Protein AF-A0A0F9P9L7-F1 (afdb_monomer)

Organism: NCBI:txid412755

Structure (mmCIF, N/CA/C/O backbone):
data_AF-A0A0F9P9L7-F1
#
_entry.id   AF-A0A0F9P9L7-F1
#
loop_
_atom_site.group_PDB
_atom_site.id
_atom_site.type_symbol
_atom_site.label_atom_id
_atom_site.label_alt_id
_atom_site.label_comp_id
_atom_site.label_asym_id
_atom_site.label_entity_id
_atom_site.label_seq_id
_atom_site.pdbx_PDB_ins_code
_atom_site.Cartn_x
_atom_site.Cartn_y
_atom_site.Cartn_z
_atom_site.occupancy
_atom_site.B_iso_or_equiv
_atom_site.auth_seq_id
_atom_site.auth_comp_id
_atom_site.auth_asym_id
_atom_site.auth_atom_id
_atom_site.pdbx_PDB_model_num
ATOM 1 N N . MET A 1 1 ? 12.500 10.608 -17.050 1.00 41.97 1 MET A N 1
ATOM 2 C CA . MET A 1 1 ? 13.108 10.212 -15.750 1.00 41.97 1 MET A CA 1
ATOM 3 C C . MET A 1 1 ? 12.452 8.922 -15.243 1.00 41.97 1 MET A C 1
ATOM 5 O O . MET A 1 1 ? 11.254 8.917 -15.000 1.00 41.97 1 MET A O 1
ATOM 9 N N . GLY A 1 2 ? 13.193 7.812 -15.144 1.00 36.53 2 GLY A N 1
ATOM 10 C CA . GLY A 1 2 ? 12.626 6.480 -14.869 1.00 36.53 2 GLY A CA 1
ATOM 11 C C . GLY A 1 2 ? 12.150 6.265 -13.424 1.00 36.53 2 GLY A C 1
ATOM 12 O O . GLY A 1 2 ? 12.824 6.625 -12.462 1.00 36.53 2 GLY A O 1
ATOM 13 N N . VAL A 1 3 ? 11.005 5.608 -13.266 1.00 40.16 3 VAL A N 1
ATOM 14 C CA . VAL A 1 3 ? 10.258 5.434 -12.003 1.00 40.16 3 VAL A CA 1
ATOM 15 C C . VAL A 1 3 ? 11.022 4.630 -10.944 1.00 40.16 3 VAL A C 1
ATOM 17 O O . VAL A 1 3 ? 10.900 4.911 -9.747 1.00 40.16 3 VAL A O 1
ATOM 20 N N . LYS A 1 4 ? 11.923 3.732 -11.365 1.00 41.06 4 LYS A N 1
ATOM 21 C CA . LYS A 1 4 ? 12.901 3.087 -10.471 1.00 41.06 4 LYS A CA 1
ATOM 22 C C . LYS A 1 4 ? 13.670 4.116 -9.619 1.00 41.06 4 LYS A C 1
ATOM 24 O O . LYS A 1 4 ? 13.933 3.862 -8.445 1.00 41.06 4 LYS A O 1
ATOM 29 N N . LYS A 1 5 ? 13.975 5.308 -10.161 1.00 42.94 5 LYS A N 1
ATOM 30 C CA . LYS A 1 5 ? 14.715 6.364 -9.448 1.00 42.94 5 LYS A CA 1
ATOM 31 C C . LYS A 1 5 ? 13.853 7.156 -8.459 1.00 42.94 5 LYS A C 1
ATOM 33 O O . LYS A 1 5 ? 14.373 7.463 -7.391 1.00 42.94 5 LYS A O 1
ATOM 38 N N . LEU A 1 6 ? 12.581 7.452 -8.753 1.00 43.22 6 LEU A N 1
ATOM 39 C CA . LEU A 1 6 ? 11.733 8.303 -7.895 1.00 43.22 6 LEU A CA 1
ATOM 40 C C . LEU A 1 6 ? 11.172 7.543 -6.678 1.00 43.22 6 LEU A C 1
ATOM 42 O O . LEU A 1 6 ? 11.353 7.969 -5.542 1.00 43.22 6 LEU A O 1
ATOM 46 N N . PHE A 1 7 ? 10.600 6.353 -6.891 1.00 51.03 7 PHE A N 1
ATOM 47 C CA . PHE A 1 7 ? 10.105 5.499 -5.798 1.00 51.03 7 PHE A CA 1
ATOM 48 C C . PHE A 1 7 ? 11.240 4.814 -5.044 1.00 51.03 7 PHE A C 1
ATOM 50 O O . PHE A 1 7 ? 11.151 4.592 -3.841 1.00 51.03 7 PHE A O 1
ATOM 57 N N . GLY A 1 8 ? 12.339 4.515 -5.740 1.00 52.16 8 GLY A N 1
ATOM 58 C CA . GLY A 1 8 ? 13.579 4.136 -5.086 1.00 52.16 8 GLY A CA 1
ATOM 59 C C . GLY A 1 8 ? 14.126 5.266 -4.216 1.00 52.16 8 GLY A C 1
ATOM 60 O O . GLY A 1 8 ? 14.704 4.968 -3.185 1.00 52.16 8 GLY A O 1
ATOM 61 N N . LYS A 1 9 ? 13.979 6.547 -4.593 1.00 54.28 9 LYS A N 1
ATOM 62 C CA . LYS A 1 9 ? 14.409 7.691 -3.764 1.00 54.28 9 LYS A CA 1
ATOM 63 C C . LYS A 1 9 ? 13.532 7.857 -2.525 1.00 54.28 9 LYS A C 1
ATOM 65 O O . LYS A 1 9 ? 14.094 7.933 -1.445 1.00 54.28 9 LYS A O 1
A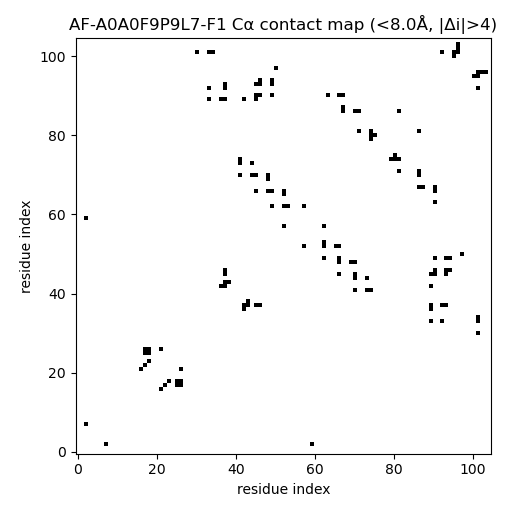TOM 70 N N . LEU A 1 10 ? 12.206 7.835 -2.665 1.00 50.16 10 LEU A N 1
ATOM 71 C CA . LEU A 1 10 ? 11.267 7.929 -1.536 1.00 50.16 10 LEU A CA 1
ATOM 72 C C . LEU A 1 10 ? 11.416 6.759 -0.560 1.00 50.16 10 LEU A C 1
ATOM 74 O O . LEU A 1 10 ? 11.543 6.982 0.634 1.00 50.16 10 LEU A O 1
ATOM 78 N N . TRP A 1 11 ? 11.529 5.524 -1.057 1.00 59.44 11 TRP A N 1
ATOM 79 C CA . TRP A 1 11 ? 11.808 4.366 -0.205 1.00 59.44 11 TRP A CA 1
ATOM 80 C C . TRP A 1 11 ? 13.212 4.408 0.408 1.00 59.44 11 TRP A C 1
ATOM 82 O O . TRP A 1 11 ? 13.374 4.072 1.573 1.00 59.44 11 TRP A O 1
ATOM 92 N N . ARG A 1 12 ? 14.246 4.836 -0.333 1.00 64.50 12 ARG A N 1
ATOM 93 C CA . ARG A 1 12 ? 15.593 5.023 0.239 1.00 64.50 12 ARG A CA 1
ATOM 94 C C . ARG A 1 12 ? 15.599 6.114 1.300 1.00 64.50 12 ARG A C 1
ATOM 96 O O . ARG A 1 12 ? 16.297 5.952 2.288 1.00 64.50 12 ARG A O 1
ATOM 103 N N . PHE A 1 13 ? 14.834 7.182 1.111 1.00 58.28 13 PHE A N 1
ATOM 104 C CA . PHE A 1 13 ? 14.667 8.244 2.091 1.00 58.28 13 PHE A CA 1
ATOM 105 C C . PHE A 1 13 ? 13.932 7.713 3.321 1.00 58.28 13 PHE A C 1
ATOM 107 O O . PHE A 1 13 ? 14.483 7.772 4.407 1.00 58.28 13 PHE A O 1
ATOM 114 N N . PHE A 1 14 ? 12.783 7.057 3.150 1.00 61.81 14 PHE A N 1
ATOM 115 C CA . PHE A 1 14 ? 12.015 6.481 4.253 1.00 61.81 14 PHE A CA 1
ATOM 116 C C . PHE A 1 14 ? 12.787 5.390 4.998 1.00 61.81 14 PHE A C 1
ATOM 118 O O . PHE A 1 14 ? 12.785 5.366 6.216 1.00 61.81 14 PHE A O 1
ATOM 125 N N . LYS A 1 15 ? 13.522 4.521 4.294 1.00 63.59 15 LYS A N 1
ATOM 126 C CA . LYS A 1 15 ? 14.395 3.510 4.905 1.00 63.59 15 LYS A CA 1
ATOM 127 C C . LYS A 1 15 ? 15.581 4.156 5.623 1.00 63.59 15 LYS A C 1
ATOM 129 O O . LYS A 1 15 ? 15.918 3.699 6.704 1.00 63.59 15 LYS A O 1
ATOM 134 N N . LYS A 1 16 ? 16.207 5.204 5.071 1.00 63.12 16 LYS A N 1
ATOM 135 C CA . LYS A 1 16 ? 17.292 5.939 5.748 1.00 63.12 16 LYS A CA 1
ATOM 136 C C . LYS A 1 16 ? 16.792 6.691 6.980 1.00 63.12 16 LYS A C 1
ATOM 138 O O . LYS A 1 16 ? 17.450 6.628 8.005 1.00 63.12 16 LYS A O 1
ATOM 143 N N . VAL A 1 17 ? 15.630 7.332 6.897 1.00 52.78 17 VAL A N 1
ATOM 144 C CA . VAL A 1 17 ? 14.976 8.018 8.019 1.00 52.78 17 VAL A CA 1
ATOM 145 C C . VAL A 1 17 ? 14.536 7.001 9.071 1.00 52.78 17 VAL A C 1
ATOM 147 O O . VAL A 1 17 ? 14.884 7.142 10.233 1.00 52.78 17 VAL A O 1
ATOM 150 N N . ALA A 1 18 ? 13.874 5.911 8.679 1.00 54.97 18 ALA A N 1
ATOM 151 C CA . ALA A 1 18 ? 13.412 4.878 9.603 1.00 54.97 18 ALA A CA 1
ATOM 152 C C . ALA A 1 18 ? 14.569 4.129 10.287 1.00 54.97 18 ALA A C 1
ATOM 154 O O . ALA A 1 18 ? 14.531 3.902 11.492 1.00 54.97 18 ALA A O 1
ATOM 155 N N . VAL A 1 19 ? 15.615 3.759 9.541 1.00 62.78 19 VAL A N 1
ATOM 156 C CA . VAL A 1 19 ? 16.798 3.084 10.103 1.00 62.78 19 VAL A CA 1
ATOM 157 C C . VAL A 1 19 ? 17.655 4.056 10.914 1.00 62.78 19 VAL A C 1
ATOM 159 O O . VAL A 1 19 ? 18.160 3.659 11.958 1.00 62.78 19 VAL A O 1
ATOM 162 N N . GLY A 1 20 ? 17.793 5.307 10.464 1.00 55.91 20 GLY A N 1
ATOM 163 C CA . GLY A 1 20 ? 18.588 6.339 11.132 1.00 55.91 20 GLY A CA 1
ATOM 164 C C . GLY A 1 20 ? 17.948 6.895 12.406 1.00 55.91 20 GLY A C 1
ATOM 165 O O . GLY A 1 20 ? 18.669 7.175 13.351 1.00 55.91 20 GLY A O 1
ATOM 166 N N . MET A 1 21 ? 16.616 7.010 12.464 1.00 51.22 21 MET A N 1
ATOM 167 C CA . MET A 1 21 ? 15.898 7.499 13.650 1.00 51.22 21 MET A CA 1
ATOM 168 C C . MET A 1 21 ? 15.473 6.386 14.615 1.00 51.22 21 MET A C 1
ATOM 170 O O . MET A 1 21 ? 15.363 6.644 15.807 1.00 51.22 21 MET A O 1
ATOM 174 N N . PHE A 1 22 ? 15.203 5.165 14.132 1.00 61.28 22 PHE A N 1
ATOM 175 C CA . PHE A 1 22 ? 14.523 4.148 14.950 1.00 61.28 22 PHE A CA 1
ATOM 176 C C . PHE A 1 22 ? 15.196 2.758 14.966 1.00 61.28 22 PHE A C 1
ATOM 178 O O . PHE A 1 22 ? 14.732 1.850 15.663 1.00 61.28 22 PHE A O 1
ATOM 185 N N . GLY A 1 23 ? 16.291 2.556 14.222 1.00 71.44 23 GLY A N 1
ATOM 186 C CA . GLY A 1 23 ? 17.055 1.303 14.211 1.00 71.44 23 GLY A CA 1
ATOM 187 C C . GLY A 1 23 ? 16.348 0.105 13.545 1.00 71.44 23 GLY A C 1
ATOM 188 O O . GLY A 1 23 ? 15.193 0.162 13.115 1.00 71.44 23 GLY A O 1
ATOM 189 N N . LYS A 1 24 ? 17.055 -1.033 13.438 1.00 71.31 24 LYS A N 1
ATOM 190 C CA . LYS A 1 24 ? 16.546 -2.261 12.779 1.00 71.31 24 LYS A CA 1
ATOM 191 C C . LYS A 1 24 ? 15.272 -2.817 13.441 1.00 71.31 24 LYS A C 1
ATOM 193 O O . LYS A 1 24 ? 14.413 -3.362 12.750 1.00 71.31 24 LYS A O 1
ATOM 198 N N . SER A 1 25 ? 15.114 -2.639 14.752 1.00 71.44 25 SER A N 1
ATOM 199 C CA . SER A 1 25 ? 13.947 -3.123 15.504 1.00 71.44 25 SER A CA 1
ATOM 200 C C . SER A 1 25 ? 12.653 -2.393 15.141 1.00 71.44 25 SER A C 1
ATOM 202 O O . SER A 1 25 ? 11.601 -3.024 15.038 1.00 71.44 25 SER A O 1
ATOM 204 N N . ALA A 1 26 ? 12.704 -1.086 14.882 1.00 69.88 26 ALA A N 1
ATOM 205 C CA . ALA A 1 26 ? 11.527 -0.341 14.448 1.00 69.88 26 ALA A CA 1
ATOM 206 C C . ALA A 1 26 ? 11.141 -0.644 13.000 1.00 69.88 26 ALA A C 1
ATOM 208 O O . ALA A 1 26 ? 9.954 -0.703 12.691 1.00 69.88 26 ALA A O 1
ATOM 209 N N . LEU A 1 27 ? 12.115 -0.929 12.130 1.00 70.94 27 LEU A N 1
ATOM 210 C CA . LEU A 1 27 ? 11.825 -1.426 10.785 1.00 70.94 27 LEU A CA 1
ATOM 211 C C . LEU A 1 27 ? 11.052 -2.754 10.842 1.00 70.94 27 LEU A C 1
ATOM 213 O O . LEU A 1 27 ? 10.069 -2.919 10.125 1.00 70.94 27 LEU A O 1
ATOM 217 N N . ASN A 1 28 ? 11.436 -3.670 11.734 1.00 74.81 28 ASN A N 1
ATOM 218 C CA . ASN A 1 28 ? 10.716 -4.932 11.928 1.00 74.81 28 ASN A CA 1
ATOM 219 C C . ASN A 1 28 ? 9.290 -4.711 12.457 1.00 74.81 28 ASN A C 1
ATOM 221 O O . ASN A 1 28 ? 8.354 -5.346 11.968 1.00 74.81 28 ASN A O 1
ATOM 225 N N . LYS A 1 29 ? 9.098 -3.771 13.393 1.00 77.06 29 LYS A N 1
ATOM 226 C CA . LYS A 1 29 ? 7.762 -3.371 13.869 1.00 77.06 29 LYS A CA 1
ATOM 227 C C . LYS A 1 29 ? 6.925 -2.731 12.759 1.00 77.06 29 LYS A C 1
ATOM 229 O O . LYS A 1 29 ? 5.751 -3.057 12.628 1.00 77.06 29 LYS A O 1
ATOM 234 N N . LEU A 1 30 ? 7.527 -1.892 11.915 1.00 73.31 30 LEU A N 1
ATOM 235 C CA . LEU A 1 30 ? 6.869 -1.289 10.756 1.00 73.31 30 LEU A CA 1
ATOM 236 C C . LEU A 1 30 ? 6.446 -2.360 9.741 1.00 73.31 30 LEU A C 1
ATOM 238 O O . LEU A 1 30 ? 5.330 -2.319 9.240 1.00 73.31 30 LEU A O 1
ATOM 242 N N . ILE A 1 31 ? 7.295 -3.359 9.479 1.00 77.06 31 ILE A N 1
ATOM 243 C CA . ILE A 1 31 ? 6.960 -4.504 8.619 1.00 77.06 31 ILE A CA 1
ATOM 244 C C . ILE A 1 31 ? 5.818 -5.328 9.231 1.00 77.06 31 ILE A C 1
ATOM 246 O O . ILE A 1 31 ? 4.906 -5.740 8.513 1.00 77.06 31 ILE A O 1
ATOM 250 N N . ALA A 1 32 ? 5.827 -5.559 10.546 1.00 79.94 32 ALA A N 1
ATOM 251 C CA . ALA A 1 32 ? 4.737 -6.245 11.236 1.00 79.94 32 ALA A CA 1
ATOM 252 C C . ALA A 1 32 ? 3.418 -5.455 11.152 1.00 79.94 32 ALA A C 1
ATOM 254 O O . ALA A 1 32 ? 2.383 -6.026 10.809 1.00 79.94 32 ALA A O 1
ATOM 255 N N . ALA A 1 33 ? 3.465 -4.138 11.362 1.00 76.56 33 ALA A N 1
ATOM 256 C CA . ALA A 1 33 ? 2.319 -3.245 11.219 1.00 76.56 33 ALA A CA 1
ATOM 257 C C . ALA A 1 33 ? 1.802 -3.207 9.772 1.00 76.56 33 ALA A C 1
ATOM 259 O O . ALA A 1 33 ? 0.600 -3.303 9.541 1.00 76.56 33 ALA A O 1
ATOM 260 N N . ALA A 1 34 ? 2.701 -3.158 8.788 1.00 74.94 34 ALA A N 1
ATOM 261 C CA . ALA A 1 34 ? 2.368 -3.240 7.370 1.00 74.94 34 ALA A CA 1
ATOM 262 C C . ALA A 1 34 ? 1.641 -4.547 7.038 1.00 74.94 34 ALA A C 1
ATOM 264 O O . ALA A 1 34 ? 0.623 -4.540 6.348 1.00 74.94 34 ALA A O 1
ATOM 265 N N . ARG A 1 35 ? 2.126 -5.678 7.567 1.00 80.25 35 ARG A N 1
ATOM 266 C CA . ARG A 1 35 ? 1.463 -6.980 7.414 1.00 80.25 35 ARG A CA 1
ATOM 267 C C . ARG A 1 35 ? 0.075 -6.983 8.042 1.00 80.25 35 ARG A C 1
ATOM 269 O O . ARG A 1 35 ? -0.857 -7.460 7.405 1.00 80.25 35 ARG A O 1
ATOM 276 N N . ALA A 1 36 ? -0.066 -6.467 9.261 1.00 83.44 36 ALA A N 1
ATOM 277 C CA . ALA A 1 36 ? -1.357 -6.382 9.939 1.00 83.44 36 ALA A CA 1
ATOM 278 C C . ALA A 1 36 ? -2.345 -5.507 9.149 1.00 83.44 36 ALA A C 1
ATOM 280 O O . ALA A 1 36 ? -3.462 -5.940 8.873 1.00 83.44 36 ALA A O 1
ATOM 281 N N . MET A 1 37 ? -1.906 -4.337 8.677 1.00 80.75 37 MET A N 1
ATOM 282 C CA . MET A 1 37 ? -2.719 -3.452 7.840 1.00 80.75 37 MET A CA 1
ATOM 283 C C . MET A 1 37 ? -3.150 -4.122 6.535 1.00 80.75 37 MET A C 1
ATOM 285 O O . MET A 1 37 ? -4.330 -4.074 6.199 1.00 80.75 37 MET A O 1
ATOM 289 N N . LEU A 1 38 ? -2.245 -4.811 5.831 1.00 85.12 38 LEU A N 1
ATOM 290 C CA . LEU A 1 38 ? -2.571 -5.515 4.583 1.00 85.12 38 LEU A CA 1
ATOM 291 C C . LEU A 1 38 ? -3.487 -6.738 4.780 1.00 85.12 38 LEU A C 1
ATOM 293 O O . LEU A 1 38 ? -4.045 -7.232 3.803 1.00 85.12 38 LEU A O 1
ATOM 297 N N . LYS A 1 39 ? -3.669 -7.227 6.015 1.00 88.44 39 LYS A N 1
ATOM 298 C CA . LYS A 1 39 ? -4.637 -8.291 6.338 1.00 88.44 39 LYS A CA 1
ATOM 299 C C . LYS A 1 39 ? -6.063 -7.771 6.543 1.00 88.44 39 LYS A C 1
ATOM 301 O O . LYS A 1 39 ? -7.000 -8.566 6.460 1.00 88.44 39 LYS A O 1
ATOM 306 N N . THR A 1 40 ? -6.244 -6.473 6.788 1.00 89.38 40 THR A N 1
ATOM 307 C CA . THR A 1 40 ? -7.578 -5.859 6.909 1.00 89.38 40 THR A CA 1
ATOM 308 C C . THR A 1 40 ? -8.348 -5.939 5.586 1.00 89.38 40 THR A C 1
ATOM 310 O O . THR A 1 40 ? -7.748 -6.114 4.523 1.00 89.38 40 THR A O 1
ATOM 313 N N . LYS A 1 41 ? -9.680 -5.777 5.619 1.00 89.56 41 LYS A N 1
ATOM 314 C CA . LYS A 1 41 ? -10.519 -5.767 4.403 1.00 89.56 41 LYS A CA 1
ATOM 315 C C . LYS A 1 41 ? -10.015 -4.732 3.390 1.00 89.56 41 LYS A C 1
ATOM 317 O O . LYS A 1 41 ? -9.768 -5.071 2.236 1.00 89.56 41 LYS A O 1
ATOM 322 N N . LEU A 1 42 ? -9.766 -3.504 3.848 1.00 90.25 42 LEU A N 1
ATOM 323 C CA . LEU A 1 42 ? -9.252 -2.432 2.998 1.00 90.25 42 LEU A CA 1
ATOM 324 C C . LEU A 1 42 ? -7.800 -2.671 2.556 1.00 90.25 42 LEU A C 1
ATOM 326 O O . LEU A 1 42 ? -7.444 -2.383 1.417 1.00 90.25 42 LEU A O 1
ATOM 330 N N . GLY A 1 43 ? -6.963 -3.251 3.418 1.00 90.62 43 GLY A N 1
ATOM 331 C CA . GLY A 1 43 ? -5.591 -3.617 3.071 1.00 90.62 43 GLY A CA 1
ATOM 332 C C . GLY A 1 43 ? -5.495 -4.696 1.992 1.00 90.62 43 GLY A C 1
ATOM 333 O O . GLY A 1 43 ? -4.644 -4.601 1.107 1.00 90.62 43 GLY A O 1
ATOM 334 N N . LYS A 1 44 ? -6.402 -5.680 2.006 1.00 93.00 44 LYS A N 1
ATOM 335 C CA . LYS A 1 44 ? -6.525 -6.687 0.941 1.00 93.00 44 LYS A CA 1
ATOM 336 C C . LYS A 1 44 ? -6.924 -6.044 -0.388 1.00 93.00 44 LYS A C 1
ATOM 338 O O . LYS A 1 44 ? -6.332 -6.377 -1.412 1.00 93.00 44 LYS A O 1
ATOM 343 N N . VAL A 1 45 ? -7.859 -5.091 -0.364 1.00 94.62 45 VAL A N 1
ATOM 344 C CA . VAL A 1 45 ? -8.236 -4.304 -1.551 1.00 94.62 45 VAL A CA 1
ATOM 345 C C . VAL A 1 45 ? -7.044 -3.502 -2.070 1.00 94.62 45 VAL A C 1
ATOM 347 O O . VAL A 1 45 ? -6.735 -3.568 -3.256 1.00 94.62 45 VAL A O 1
ATOM 350 N N . ALA A 1 46 ? -6.327 -2.798 -1.191 1.00 92.12 46 ALA A N 1
ATOM 351 C CA . ALA A 1 46 ? -5.136 -2.043 -1.567 1.00 92.12 46 ALA A CA 1
ATOM 352 C C . ALA A 1 46 ? -4.072 -2.931 -2.222 1.00 92.12 46 ALA A C 1
ATOM 354 O O . ALA A 1 46 ? -3.511 -2.567 -3.255 1.00 92.12 46 ALA A O 1
ATOM 355 N N . TRP A 1 47 ? -3.837 -4.121 -1.665 1.00 94.12 47 TRP A N 1
ATOM 356 C CA . TRP A 1 47 ? -2.938 -5.107 -2.254 1.00 94.12 47 TRP A CA 1
ATOM 357 C C . TRP A 1 47 ? -3.395 -5.571 -3.643 1.00 94.12 47 TRP A C 1
ATOM 359 O O . TRP A 1 47 ? -2.587 -5.570 -4.572 1.00 94.12 47 TRP A O 1
ATOM 369 N N . ALA A 1 48 ? -4.670 -5.934 -3.799 1.00 93.88 48 ALA A N 1
ATOM 370 C CA . ALA A 1 48 ? -5.223 -6.385 -5.075 1.00 93.88 48 ALA A CA 1
ATOM 371 C C . ALA A 1 48 ? -5.105 -5.302 -6.158 1.00 93.88 48 ALA A C 1
ATOM 373 O O . ALA A 1 48 ? -4.514 -5.548 -7.208 1.00 93.88 48 ALA A O 1
ATOM 374 N N . VAL A 1 49 ? -5.549 -4.079 -5.852 1.00 94.19 49 VAL A N 1
ATOM 375 C CA . VAL A 1 49 ? -5.496 -2.924 -6.759 1.00 94.19 49 VAL A CA 1
ATOM 376 C C . VAL A 1 49 ? -4.064 -2.619 -7.193 1.00 94.19 49 VAL A C 1
ATOM 378 O O . VAL A 1 49 ? -3.800 -2.412 -8.375 1.00 94.19 49 VAL A O 1
ATOM 381 N N . VAL A 1 50 ? -3.118 -2.592 -6.252 1.00 91.69 50 VAL A N 1
ATOM 382 C CA . VAL A 1 50 ? -1.710 -2.319 -6.568 1.00 91.69 50 VAL A CA 1
ATOM 383 C C . VAL A 1 50 ? -1.112 -3.432 -7.429 1.00 91.69 50 VAL A C 1
ATOM 385 O O . VAL A 1 50 ? -0.362 -3.136 -8.357 1.00 91.69 50 VAL A O 1
ATOM 388 N N . ARG A 1 51 ? -1.468 -4.698 -7.181 1.00 91.38 51 ARG A N 1
ATOM 389 C CA . ARG A 1 51 ? -1.017 -5.835 -7.995 1.00 91.38 51 ARG A CA 1
ATOM 390 C C . ARG A 1 51 ? -1.570 -5.778 -9.422 1.00 91.38 51 ARG A C 1
ATOM 392 O O . ARG A 1 51 ? -0.818 -6.001 -10.363 1.00 91.38 51 ARG A O 1
ATOM 399 N N . GLU A 1 52 ? -2.850 -5.457 -9.586 1.00 91.88 52 GLU A N 1
ATOM 400 C CA . GLU A 1 52 ? -3.490 -5.295 -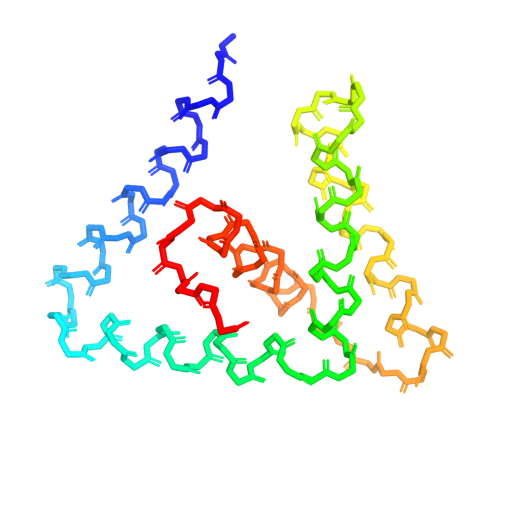10.900 1.00 91.88 52 GLU A CA 1
ATOM 401 C C . GLU A 1 52 ? -2.868 -4.153 -11.701 1.00 91.88 52 GLU A C 1
ATOM 403 O O . GLU A 1 52 ? -2.505 -4.319 -12.862 1.00 91.88 52 GLU A O 1
ATOM 408 N N . LEU A 1 53 ? -2.706 -2.987 -11.070 1.00 90.88 53 LEU A N 1
ATOM 409 C C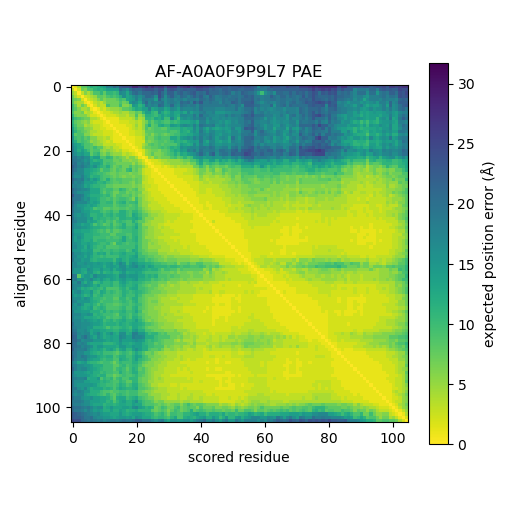A . LEU A 1 53 ? -2.111 -1.826 -11.723 1.00 90.88 53 LEU A CA 1
ATOM 410 C C . LEU A 1 53 ? -0.643 -2.067 -12.066 1.00 90.88 53 LEU A C 1
ATOM 412 O O . LEU A 1 53 ? -0.154 -1.513 -13.051 1.00 90.88 53 LEU A O 1
ATOM 416 N N . GLU A 1 54 ? 0.062 -2.899 -11.293 1.00 87.69 54 GLU A N 1
ATOM 417 C CA . GLU A 1 54 ? 1.431 -3.265 -11.629 1.00 87.69 54 GLU A CA 1
ATOM 418 C C . GLU A 1 54 ? 1.514 -4.064 -12.934 1.00 87.69 54 GLU A C 1
ATOM 420 O O . GLU A 1 54 ? 2.391 -3.769 -13.742 1.00 87.69 54 GLU A O 1
ATOM 425 N N . ALA A 1 55 ? 0.562 -4.966 -13.187 1.00 86.88 55 ALA A N 1
ATOM 426 C CA . ALA A 1 55 ? 0.475 -5.746 -14.424 1.00 86.88 55 ALA A CA 1
ATOM 427 C C . ALA A 1 55 ? 0.024 -4.934 -15.659 1.00 86.88 55 ALA A C 1
ATOM 429 O O . ALA A 1 55 ? 0.116 -5.425 -16.780 1.00 86.88 55 ALA A O 1
ATOM 430 N N . GLY A 1 56 ? -0.470 -3.706 -15.473 1.00 86.31 56 GLY A N 1
ATOM 431 C CA . GLY A 1 56 ? -0.952 -2.850 -16.560 1.00 86.31 56 GLY A CA 1
ATOM 432 C C . GLY A 1 56 ? 0.112 -1.945 -17.200 1.00 86.31 56 GLY A C 1
ATOM 433 O O . GLY A 1 56 ? 1.179 -1.691 -16.637 1.00 86.31 56 GLY A O 1
ATOM 434 N N . ASN A 1 57 ? -0.249 -1.351 -18.344 1.00 88.06 57 ASN A N 1
ATOM 435 C CA . ASN A 1 57 ? 0.608 -0.463 -19.153 1.00 88.06 57 ASN A CA 1
ATOM 436 C C . ASN A 1 57 ? 0.616 1.010 -18.706 1.00 88.06 57 ASN A C 1
ATOM 438 O O . ASN A 1 57 ? 1.144 1.878 -19.401 1.00 88.06 57 ASN A O 1
ATOM 442 N N . LEU A 1 58 ? 0.025 1.323 -17.552 1.00 87.00 58 LEU A N 1
ATOM 443 C CA . LEU A 1 58 ? 0.010 2.691 -17.043 1.00 87.00 58 LEU A CA 1
ATOM 444 C C . LEU A 1 58 ? 1.414 3.145 -16.642 1.00 87.00 58 LEU A C 1
ATOM 446 O O . LEU A 1 58 ? 2.199 2.395 -16.056 1.00 87.00 58 LEU A O 1
ATOM 450 N N . THR A 1 59 ? 1.705 4.428 -16.854 1.00 84.50 59 THR A N 1
ATOM 451 C CA . THR A 1 59 ? 2.880 5.039 -16.232 1.00 84.50 59 THR A CA 1
ATOM 452 C C . THR A 1 59 ? 2.708 5.038 -14.716 1.00 84.50 59 THR A C 1
ATOM 454 O O . THR A 1 59 ? 1.603 5.028 -14.179 1.00 84.50 59 THR A O 1
ATOM 457 N N . ASN A 1 60 ? 3.799 5.095 -13.966 1.00 72.56 60 ASN A N 1
ATOM 458 C CA . ASN A 1 60 ? 3.691 4.938 -12.516 1.00 72.56 60 ASN A CA 1
ATOM 459 C C . ASN A 1 60 ? 3.029 6.120 -11.795 1.00 72.56 60 ASN A C 1
ATOM 461 O O . ASN A 1 60 ? 2.458 5.929 -10.724 1.00 72.56 60 ASN A O 1
ATOM 465 N N . SER A 1 61 ? 3.067 7.321 -12.384 1.00 77.56 61 SER A N 1
ATOM 466 C CA . SER A 1 61 ? 2.272 8.451 -11.886 1.00 77.56 61 SER A CA 1
ATOM 467 C C . SER A 1 61 ? 0.776 8.135 -12.001 1.00 77.56 61 SER A C 1
ATOM 469 O O . SER A 1 61 ? 0.028 8.257 -11.030 1.00 77.56 61 SER A O 1
ATOM 471 N N . GLN A 1 62 ? 0.367 7.591 -13.152 1.00 87.50 62 GLN A N 1
ATOM 472 C CA . GLN A 1 62 ? -1.003 7.137 -13.385 1.00 87.50 62 GLN A CA 1
ATOM 473 C C . GLN A 1 62 ? -1.376 5.958 -12.476 1.00 87.50 62 GLN A C 1
ATOM 475 O O . GLN A 1 62 ? -2.463 5.975 -11.908 1.00 87.50 62 GLN A O 1
ATOM 480 N N . LYS A 1 63 ? -0.479 4.982 -12.251 1.00 86.81 63 LYS A N 1
ATOM 481 C CA . LYS A 1 63 ? -0.718 3.870 -11.309 1.00 86.81 63 LYS A CA 1
ATOM 482 C C . LYS A 1 63 ? -0.983 4.380 -9.891 1.00 86.81 63 LYS A C 1
ATOM 484 O O . LYS A 1 63 ? -1.919 3.911 -9.256 1.00 86.81 63 LYS A O 1
ATOM 489 N N . LYS A 1 64 ? -0.216 5.361 -9.397 1.00 83.44 64 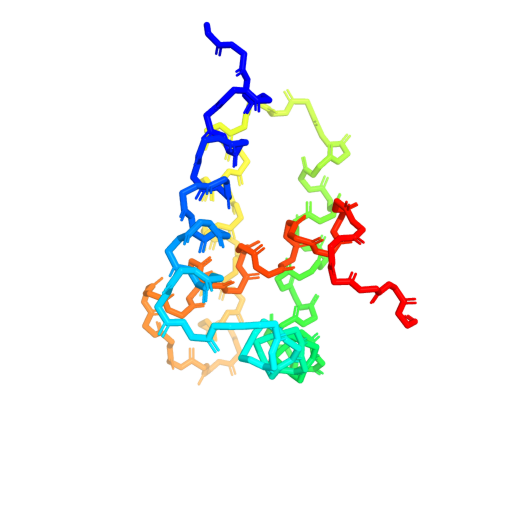LYS A N 1
ATOM 490 C CA . LYS A 1 64 ? -0.431 5.935 -8.055 1.00 83.44 64 LYS A CA 1
ATOM 491 C C . LYS A 1 64 ? -1.800 6.612 -7.947 1.00 83.44 64 LYS A C 1
ATOM 493 O O . LYS A 1 64 ? -2.542 6.327 -7.010 1.00 83.44 64 LYS A O 1
ATOM 498 N N . GLY A 1 65 ? -2.140 7.473 -8.909 1.00 88.25 65 GLY A N 1
ATOM 499 C CA . GLY A 1 65 ? -3.440 8.150 -8.936 1.00 88.25 65 GLY A CA 1
ATOM 500 C C . GLY A 1 65 ? -4.607 7.165 -9.055 1.00 88.25 65 GLY A C 1
ATOM 501 O O . GLY A 1 65 ? -5.586 7.267 -8.317 1.00 88.25 65 GLY A O 1
ATOM 502 N N . ALA A 1 66 ? -4.472 6.159 -9.921 1.00 92.31 66 ALA A N 1
ATOM 503 C CA . ALA A 1 66 ? -5.466 5.107 -10.101 1.00 92.31 66 ALA A CA 1
ATOM 504 C C . ALA A 1 66 ? -5.634 4.249 -8.839 1.00 92.31 66 ALA A C 1
ATOM 506 O O . ALA A 1 66 ? -6.766 3.977 -8.443 1.00 92.31 66 ALA A O 1
ATOM 507 N N . ALA A 1 67 ? -4.535 3.869 -8.177 1.00 93.12 67 ALA A N 1
ATOM 508 C CA . ALA A 1 67 ? -4.575 3.104 -6.934 1.00 93.12 67 ALA A CA 1
ATOM 509 C C . ALA A 1 67 ? -5.308 3.884 -5.842 1.00 93.12 67 ALA A C 1
ATOM 511 O O . ALA A 1 67 ? -6.244 3.369 -5.238 1.00 93.12 67 ALA A O 1
ATOM 512 N N . PHE A 1 68 ? -4.939 5.151 -5.650 1.00 93.12 68 PHE A N 1
ATOM 513 C CA . PHE A 1 68 ? -5.578 6.024 -4.674 1.00 93.12 68 PHE A CA 1
ATOM 514 C C . PHE A 1 68 ? -7.081 6.156 -4.924 1.00 93.12 68 PHE A C 1
ATOM 516 O O . PHE A 1 68 ? -7.874 5.919 -4.016 1.00 93.12 68 PHE A O 1
ATOM 523 N N . LYS A 1 69 ? -7.482 6.456 -6.166 1.00 95.88 69 LYS A N 1
ATOM 524 C CA . LYS A 1 69 ? -8.896 6.591 -6.535 1.00 95.88 69 LYS A CA 1
ATOM 525 C C . LYS A 1 69 ? -9.676 5.298 -6.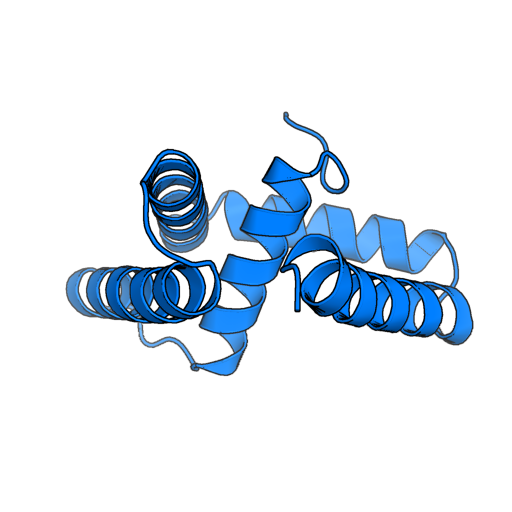280 1.00 95.88 69 LYS A C 1
ATOM 527 O O . LYS A 1 69 ? -10.733 5.349 -5.661 1.00 95.88 69 LYS A O 1
ATOM 532 N N . ARG A 1 70 ? -9.148 4.147 -6.715 1.00 96.00 70 ARG A N 1
ATOM 533 C CA . ARG A 1 70 ? -9.811 2.839 -6.562 1.00 96.00 70 ARG A CA 1
ATOM 534 C C . ARG A 1 70 ? -9.950 2.426 -5.098 1.00 96.00 70 ARG A C 1
ATOM 536 O O . ARG A 1 70 ? -11.018 1.988 -4.694 1.00 96.00 70 ARG A O 1
ATOM 543 N N . ILE A 1 71 ? -8.903 2.601 -4.291 1.00 94.00 71 ILE A N 1
ATOM 544 C CA . ILE A 1 71 ? -8.936 2.235 -2.868 1.00 94.00 71 ILE A CA 1
ATOM 545 C C . ILE A 1 71 ? -9.856 3.185 -2.094 1.00 94.00 71 ILE A C 1
ATOM 547 O O . ILE A 1 71 ? -10.621 2.728 -1.251 1.00 94.00 71 ILE A O 1
ATOM 551 N N . LYS A 1 72 ? -9.836 4.490 -2.406 1.00 95.12 72 LYS A N 1
ATOM 552 C CA . LYS A 1 72 ? -10.752 5.473 -1.810 1.00 95.12 72 LYS A CA 1
ATOM 553 C C . LYS A 1 72 ? -12.208 5.143 -2.122 1.00 95.12 72 LYS A C 1
ATOM 555 O O . LYS A 1 72 ? -13.042 5.213 -1.228 1.00 95.12 72 LYS A O 1
ATOM 560 N N . GLN A 1 73 ? -12.500 4.766 -3.366 1.00 96.06 73 GLN A N 1
ATOM 561 C CA . GLN A 1 73 ? -13.845 4.353 -3.756 1.00 96.06 73 GLN A CA 1
ATOM 562 C C . GLN A 1 73 ? -14.270 3.086 -3.007 1.00 96.06 73 GLN A C 1
ATOM 564 O O . GLN A 1 73 ? -15.301 3.096 -2.353 1.00 96.06 73 GLN A O 1
ATOM 569 N N . ALA A 1 74 ? -13.426 2.054 -2.974 1.00 94.19 74 ALA A N 1
ATOM 570 C CA . ALA A 1 74 ? -13.729 0.825 -2.245 1.00 94.19 74 ALA A CA 1
ATOM 571 C C . ALA A 1 74 ? -13.902 1.033 -0.727 1.00 94.19 74 ALA A C 1
ATOM 573 O O . ALA A 1 74 ? -14.682 0.324 -0.092 1.00 94.19 74 ALA A O 1
ATOM 574 N N . ALA A 1 75 ? -13.186 1.994 -0.131 1.00 93.25 75 ALA A N 1
ATOM 575 C CA . ALA A 1 75 ? -13.402 2.390 1.259 1.00 93.25 75 ALA A CA 1
ATOM 576 C C . ALA A 1 75 ? -14.798 3.000 1.447 1.00 93.25 75 ALA A C 1
ATOM 578 O O . ALA A 1 75 ? -15.527 2.566 2.336 1.00 93.25 75 ALA A O 1
ATOM 579 N N . LYS A 1 76 ? -15.197 3.929 0.565 1.00 94.62 76 LYS A N 1
ATOM 580 C CA . LYS A 1 76 ? -16.535 4.539 0.574 1.00 94.62 76 LYS A CA 1
ATOM 581 C C . LYS A 1 76 ? -17.645 3.508 0.381 1.00 94.62 76 LYS A C 1
ATOM 583 O O . LYS A 1 76 ? -18.576 3.488 1.175 1.00 94.62 76 LYS A O 1
ATOM 588 N N . ASP A 1 77 ? -17.515 2.629 -0.609 1.00 94.06 77 ASP A N 1
ATOM 589 C CA . ASP A 1 77 ? -18.503 1.578 -0.900 1.00 94.06 77 ASP A CA 1
ATOM 590 C C . ASP A 1 77 ? -18.642 0.594 0.272 1.00 94.06 77 ASP A C 1
ATOM 592 O O . ASP A 1 77 ? -19.698 0.013 0.502 1.00 94.06 77 ASP A O 1
ATOM 596 N N . GLY A 1 78 ? -17.567 0.415 1.043 1.00 89.5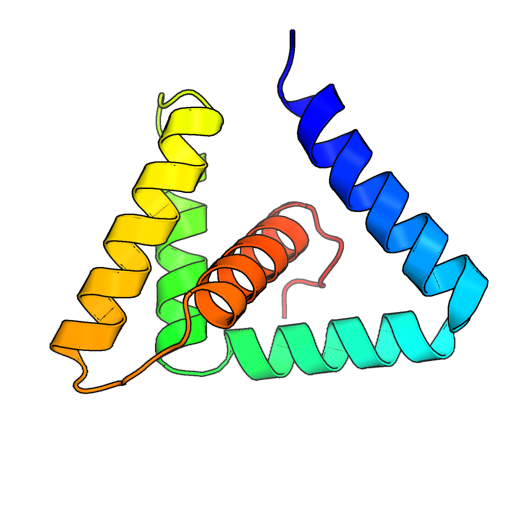0 78 GLY A N 1
ATOM 597 C CA . GLY A 1 78 ? -17.558 -0.380 2.265 1.00 89.50 78 GLY A CA 1
ATOM 598 C C . GLY A 1 78 ? -18.050 0.351 3.516 1.00 89.50 78 GLY A C 1
ATOM 599 O O . GLY A 1 78 ? -17.972 -0.244 4.589 1.00 89.50 78 GLY A O 1
ATOM 600 N N . GLY A 1 79 ? -18.484 1.613 3.412 1.00 92.00 79 GLY A N 1
ATOM 601 C CA . GLY A 1 79 ? -18.873 2.445 4.555 1.00 92.00 79 GLY A CA 1
ATOM 602 C C . GLY A 1 79 ? -17.711 2.802 5.490 1.00 92.00 79 GLY A C 1
ATOM 603 O O . GLY A 1 79 ? -17.930 3.091 6.662 1.00 92.00 79 GLY A O 1
ATOM 604 N N . ILE A 1 80 ? -16.467 2.740 5.005 1.00 89.31 80 ILE A N 1
ATOM 605 C CA . ILE A 1 80 ? -15.262 2.990 5.800 1.00 89.31 80 ILE A CA 1
ATOM 606 C C . ILE A 1 80 ? -14.767 4.407 5.519 1.00 89.31 80 ILE A C 1
ATOM 608 O O . ILE A 1 80 ? -14.256 4.703 4.435 1.00 89.31 80 ILE A O 1
ATOM 612 N N . GLU A 1 81 ? -14.853 5.276 6.521 1.00 88.00 81 GLU A N 1
ATOM 613 C CA . GLU A 1 81 ? -14.228 6.590 6.452 1.00 88.00 81 GLU A CA 1
ATOM 614 C C . GLU A 1 81 ? -12.721 6.470 6.703 1.00 88.00 81 GLU A C 1
ATOM 616 O O . GLU A 1 81 ? -12.268 5.976 7.737 1.00 88.00 81 GLU A O 1
ATOM 621 N N . VAL A 1 82 ? -11.918 6.893 5.725 1.00 86.56 82 VAL A N 1
ATOM 622 C CA . VAL A 1 82 ? -10.461 6.749 5.772 1.00 86.56 82 VAL A CA 1
ATOM 623 C C . VAL A 1 82 ? -9.787 8.035 5.337 1.00 86.56 82 VAL A C 1
ATOM 625 O O . VAL A 1 82 ? -10.072 8.576 4.270 1.00 86.56 82 VAL A O 1
ATOM 628 N N . LYS A 1 83 ? -8.828 8.487 6.150 1.00 87.88 83 LYS A N 1
ATOM 629 C CA . LYS A 1 83 ? -7.984 9.641 5.834 1.00 87.88 83 LYS A CA 1
ATOM 630 C C . LYS A 1 83 ? -7.080 9.344 4.638 1.00 87.88 83 LYS A C 1
ATOM 632 O O . LYS A 1 83 ? -6.485 8.271 4.539 1.00 87.88 83 LYS A O 1
ATOM 637 N N . ASP A 1 84 ? -6.877 10.343 3.787 1.00 86.75 84 ASP A N 1
ATOM 638 C CA . ASP A 1 84 ? -6.034 10.235 2.590 1.00 86.75 84 ASP A CA 1
ATOM 639 C C . ASP A 1 84 ? -4.584 9.819 2.908 1.00 86.75 84 ASP A C 1
ATOM 641 O O . ASP A 1 84 ? -3.946 9.100 2.135 1.00 86.75 84 ASP A O 1
ATOM 645 N N . SER A 1 85 ? -4.064 10.205 4.077 1.00 80.88 85 SER A N 1
ATOM 646 C CA . SER A 1 85 ? -2.754 9.763 4.570 1.00 80.88 85 SER A CA 1
ATOM 647 C C . SER A 1 85 ? -2.684 8.248 4.785 1.00 80.88 85 SER A C 1
ATOM 649 O O . SER A 1 85 ? -1.688 7.624 4.418 1.00 80.88 85 SER A O 1
ATOM 651 N N . LEU A 1 86 ? -3.751 7.635 5.306 1.00 81.50 86 LEU A N 1
ATOM 652 C CA . LEU A 1 86 ? -3.827 6.190 5.512 1.00 81.50 86 LEU A CA 1
ATOM 653 C C . LEU A 1 86 ? -3.964 5.439 4.179 1.00 81.50 86 LEU A C 1
ATOM 655 O O . LEU A 1 86 ? -3.352 4.387 4.007 1.00 81.50 86 LEU A O 1
ATOM 659 N N . LEU A 1 87 ? -4.682 6.001 3.201 1.00 86.62 87 LEU A N 1
ATOM 660 C CA . LEU A 1 87 ? -4.745 5.444 1.843 1.00 86.62 87 LEU A CA 1
ATOM 661 C C . LEU A 1 87 ? -3.366 5.417 1.176 1.00 86.62 87 LEU A C 1
ATOM 663 O O . LEU A 1 87 ? -2.965 4.397 0.614 1.00 86.62 87 LEU A O 1
ATOM 667 N N . ASN A 1 88 ? -2.617 6.517 1.275 1.00 86.44 88 ASN A N 1
ATOM 668 C CA . ASN A 1 88 ? -1.250 6.583 0.760 1.00 86.44 88 ASN A CA 1
ATOM 669 C C . ASN A 1 88 ? -0.339 5.564 1.453 1.00 86.44 88 ASN A C 1
ATOM 671 O O . ASN A 1 88 ? 0.394 4.847 0.772 1.00 86.44 88 ASN A O 1
ATOM 675 N N . LEU A 1 89 ? -0.441 5.435 2.779 1.00 83.75 89 LEU A N 1
ATOM 676 C CA . LEU A 1 89 ? 0.317 4.441 3.534 1.00 83.75 89 LEU A CA 1
ATOM 677 C C . LEU A 1 89 ? 0.006 3.011 3.065 1.00 83.75 89 LEU A C 1
ATOM 679 O O . LEU A 1 89 ? 0.924 2.233 2.822 1.00 83.75 89 LEU A O 1
ATOM 683 N N . LEU A 1 90 ? -1.269 2.660 2.879 1.00 87.25 90 LEU A N 1
ATOM 684 C CA . LEU A 1 90 ? -1.671 1.337 2.388 1.00 87.25 90 LEU A CA 1
ATOM 685 C C . LEU A 1 90 ? -1.097 1.028 1.000 1.00 87.25 90 LEU A C 1
ATOM 687 O O . LEU A 1 90 ? -0.614 -0.083 0.769 1.00 87.25 90 LEU A O 1
ATOM 691 N N . ILE A 1 91 ? -1.097 2.012 0.096 1.00 89.50 91 ILE A N 1
ATOM 692 C CA . ILE A 1 91 ? -0.480 1.885 -1.231 1.00 89.50 91 ILE A CA 1
ATOM 693 C C . ILE A 1 91 ? 1.023 1.641 -1.095 1.00 89.50 91 ILE A C 1
ATOM 695 O O . ILE A 1 91 ? 1.564 0.739 -1.734 1.00 89.50 91 ILE A O 1
ATOM 699 N N . GLU A 1 92 ? 1.707 2.408 -0.247 1.00 84.38 92 GLU A N 1
ATOM 700 C CA . GLU A 1 92 ? 3.142 2.249 -0.015 1.00 84.38 92 GLU A CA 1
ATOM 701 C C . GLU A 1 92 ? 3.482 0.875 0.565 1.00 84.38 92 GLU A C 1
ATOM 703 O O . GLU A 1 92 ? 4.438 0.241 0.112 1.00 84.38 92 GLU A O 1
ATOM 708 N N . MET A 1 93 ? 2.674 0.367 1.499 1.00 83.56 93 MET A N 1
ATOM 709 C CA . MET A 1 93 ? 2.860 -0.967 2.074 1.00 83.56 93 MET A CA 1
ATOM 710 C C . MET A 1 93 ? 2.613 -2.072 1.043 1.00 83.56 93 MET A C 1
ATOM 712 O O . MET A 1 93 ? 3.379 -3.037 0.974 1.00 83.56 93 MET A O 1
ATOM 716 N N . ALA A 1 94 ? 1.594 -1.927 0.194 1.00 87.19 94 ALA A N 1
ATOM 71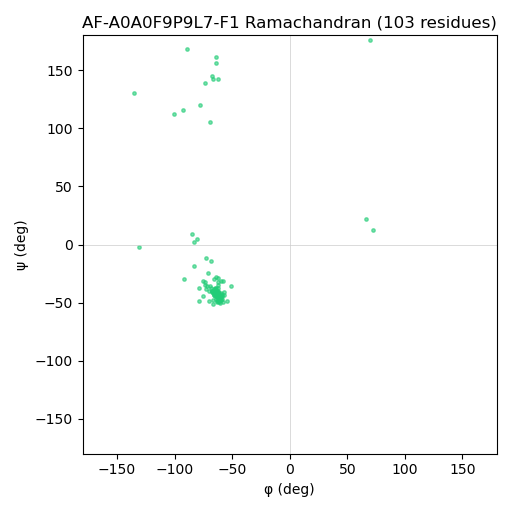7 C CA . ALA A 1 94 ? 1.335 -2.858 -0.900 1.00 87.19 94 ALA A CA 1
ATOM 718 C C . ALA A 1 94 ? 2.491 -2.869 -1.918 1.00 87.19 94 ALA A C 1
ATOM 720 O O . ALA A 1 94 ? 2.980 -3.933 -2.294 1.00 87.19 94 ALA A O 1
ATOM 721 N N . VAL A 1 95 ? 3.018 -1.704 -2.300 1.00 85.44 95 VAL A N 1
ATOM 722 C CA . VAL A 1 95 ? 4.198 -1.613 -3.178 1.00 85.44 95 VAL A CA 1
ATOM 723 C C . VAL A 1 95 ? 5.444 -2.202 -2.506 1.00 85.44 95 VAL A C 1
ATOM 725 O O . VAL A 1 95 ? 6.238 -2.881 -3.159 1.00 85.44 95 VAL A O 1
ATOM 728 N N . ALA A 1 96 ? 5.632 -1.981 -1.203 1.00 78.94 96 ALA A N 1
ATOM 729 C CA . ALA A 1 96 ? 6.731 -2.577 -0.447 1.00 78.94 96 ALA A CA 1
ATOM 730 C C . ALA A 1 96 ? 6.643 -4.114 -0.430 1.00 78.94 96 ALA A C 1
ATOM 732 O O . ALA A 1 96 ? 7.666 -4.790 -0.566 1.00 78.94 96 ALA A O 1
ATOM 733 N N . ARG A 1 97 ? 5.429 -4.674 -0.348 1.00 82.88 97 ARG A N 1
ATOM 734 C CA . ARG A 1 97 ? 5.185 -6.117 -0.492 1.00 82.88 97 ARG A CA 1
ATOM 735 C C . ARG A 1 97 ? 5.496 -6.626 -1.901 1.00 82.88 97 ARG A C 1
ATOM 737 O O . ARG A 1 97 ? 6.142 -7.664 -2.023 1.00 82.88 97 ARG A O 1
ATOM 744 N N . LEU A 1 98 ? 5.122 -5.897 -2.960 1.00 83.06 98 LEU A N 1
ATOM 745 C CA . LEU A 1 98 ? 5.492 -6.254 -4.343 1.00 83.06 98 LEU A CA 1
ATOM 746 C C . LEU A 1 98 ? 7.013 -6.352 -4.515 1.00 83.06 98 LEU A C 1
ATOM 748 O O . LEU A 1 98 ? 7.510 -7.275 -5.154 1.00 83.06 98 LEU A O 1
ATOM 752 N N . LYS A 1 99 ? 7.756 -5.427 -3.900 1.00 77.44 99 LYS A N 1
ATOM 753 C CA . LYS A 1 99 ? 9.223 -5.347 -3.985 1.00 77.44 99 LYS A CA 1
ATOM 754 C C . LYS A 1 99 ? 9.964 -6.317 -3.058 1.00 77.44 99 LYS A C 1
ATOM 756 O O . LYS A 1 99 ? 11.184 -6.234 -2.968 1.00 77.44 99 LYS A O 1
ATOM 761 N N . GLY A 1 100 ? 9.252 -7.191 -2.341 1.00 69.94 100 GLY A N 1
ATOM 762 C CA . GLY A 1 100 ? 9.854 -8.173 -1.432 1.00 69.94 100 GLY A CA 1
ATOM 763 C C . GLY A 1 100 ? 10.437 -7.582 -0.144 1.00 69.94 100 GLY A C 1
ATOM 764 O O . GLY A 1 100 ? 11.145 -8.274 0.577 1.00 69.94 100 GLY 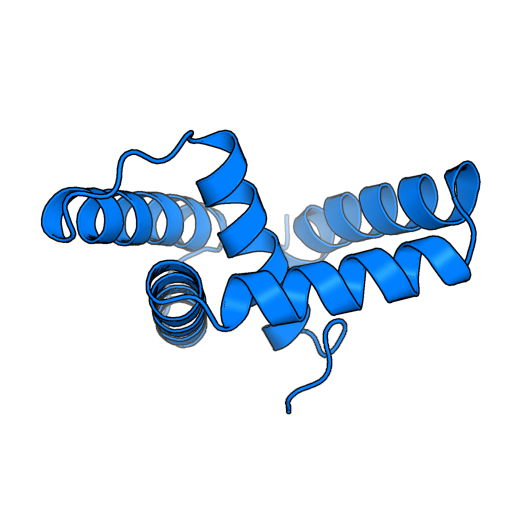A O 1
ATOM 765 N N . VAL A 1 101 ? 10.143 -6.317 0.168 1.00 68.38 101 VAL A N 1
ATOM 766 C CA . VAL A 1 101 ? 10.555 -5.677 1.428 1.00 68.38 101 VAL A CA 1
ATOM 767 C C . VAL A 1 101 ? 9.684 -6.165 2.580 1.00 68.38 101 VAL A C 1
ATOM 769 O O . VAL A 1 101 ? 10.179 -6.467 3.662 1.00 68.38 101 VAL A O 1
ATOM 772 N N . VAL A 1 102 ? 8.374 -6.226 2.342 1.00 64.62 102 VAL A N 1
ATOM 773 C CA . VAL A 1 102 ? 7.428 -6.886 3.241 1.00 64.62 102 VAL A CA 1
ATOM 774 C C . VAL A 1 102 ? 7.301 -8.323 2.739 1.00 64.62 102 VAL A C 1
ATOM 776 O O . VAL A 1 102 ? 6.848 -8.509 1.607 1.00 64.62 102 VAL A O 1
ATOM 779 N N . PRO A 1 103 ? 7.708 -9.343 3.516 1.00 61.75 103 PRO A N 1
ATOM 780 C CA . PRO A 1 103 ? 7.729 -10.709 3.006 1.00 61.75 103 PRO A CA 1
ATOM 781 C C . PRO A 1 103 ? 6.330 -11.186 2.618 1.00 61.75 103 PRO A C 1
ATOM 783 O O . PRO A 1 103 ? 5.347 -10.867 3.2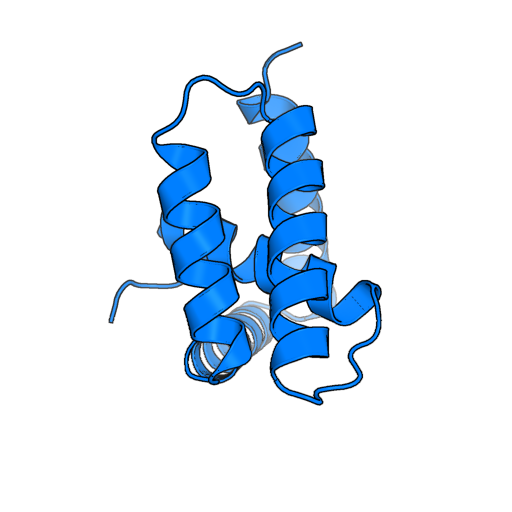98 1.00 61.75 103 PRO A O 1
ATOM 786 N N . LYS A 1 104 ? 6.263 -11.959 1.530 1.00 58.59 104 LYS A N 1
ATOM 787 C CA . LYS A 1 104 ? 5.062 -12.682 1.114 1.00 58.59 104 LYS A CA 1
ATOM 788 C C . LYS A 1 104 ? 4.843 -13.797 2.142 1.00 58.59 104 LYS A C 1
ATOM 790 O O . LYS A 1 104 ? 5.632 -14.729 2.187 1.00 58.59 104 LYS A O 1
ATOM 795 N N . THR A 1 105 ? 3.858 -13.639 3.020 1.00 54.41 105 THR A N 1
ATOM 796 C CA . THR A 1 105 ? 3.234 -14.786 3.697 1.00 54.41 105 THR A CA 1
ATOM 797 C C . THR A 1 105 ? 2.338 -15.495 2.709 1.00 54.41 105 THR A C 1
ATOM 799 O O . THR A 1 105 ? 1.613 -14.733 2.011 1.00 54.41 105 THR A O 1
#

Radius of gyration: 13.84 Å; Cα contacts (8 Å, |Δi|>4): 73; chains: 1; bounding box: 38×25×35 Å

Sequence (105 aa):
MGVKKLFGKLWRFFKKVAVGMFGKSALNKLIAAARAMLKTKLGKVAWAVVRELEAGNLTNSQKKGAAFKRIKQAAKDGGIEVKDSLLNLLIEMAVARLKGVVPKT

Solvent-accessible surface area (backbone atoms only — not comparable to full-atom values): 5858 Å² total; per-residue (Å²): 135,65,64,71,59,56,56,48,44,53,50,48,46,51,50,49,49,43,44,72,76,51,34,73,68,45,52,51,50,49,44,50,50,43,52,55,48,42,69,37,77,67,24,42,49,29,37,50,48,48,54,55,46,65,78,43,93,60,54,70,72,53,37,53,54,51,38,52,53,52,45,53,48,54,29,54,78,66,75,44,91,74,60,68,69,57,54,52,49,43,46,51,45,33,52,35,36,75,71,60,74,32,73,86,125

pLDDT: mean 77.74, std 15.66, range [36.53, 96.06]

Mean predicted aligned error: 7.95 Å

Secondary structure (DSSP, 8-state):
--HHHHHHHHHHHHHHHHHHHHHHHHHHHHHHHHHHHHHSHHHHHHHHHHHHHHHSS--HHHHHHHHHHHHHHHHHHTT----HHHHHHHHHHHHHHHTTSS---

Foldseek 3Di:
DDPCVVLVVVVVVVCCCCCVVPNPVSLVVVLVVLVVQCPDPLLVQLLVLLVVLVPDPDDVVVSLVSSLVRSVVVCVVVVHDDDSVVSSVSNNSSVCCVVCVNPDD

InterPro domains:
  IPR010026 Phage holin, LL-H family [PF09682] (37-99)